Protein AF-A0A0H5Q8T6-F1 (afdb_monomer_lite)

Radius of gyration: 23.23 Å; chains: 1; bounding box: 56×31×51 Å

pLDDT: mean 94.91, std 3.6, range [72.56, 98.38]

Secondary structure (DSSP, 8-state):
---------HHHHHHHHHHHHHH---HHHHHHHHHHHHHHHHHHHHHHHHHHHHHHHHHHHHTPPP--HHHHHHHHT-

InterPro domains:
  IPR013321 Arc-type ribbon-helix-helix [G3DSA:1.10.1220.10] (2-58)
  IPR046257 Protein of unknown function DUF6290 [PF19807] (1-76)

Foldseek 3Di:
DDDDDDDDDPVVVVVLVVVCVVVVDDSVRVVVVVVVVVVVVVVVVVVVVVVVVVVVVVCVVVPDDDDDPVRVCVVVVD

Sequence (78 aa):
MPTATINFSDELYFKLGSVVKQTGMSRSAFVNKALENYLQELQEDSEDYERAEKAWNDYVASGEKTYTLDEVKKELDI

Organism: NCBI:txid198431

Structure (mmCIF, N/CA/C/O backbone):
data_AF-A0A0H5Q8T6-F1
#
_entry.id   AF-A0A0H5Q8T6-F1
#
loop_
_atom_site.group_PDB
_atom_site.id
_atom_site.type_symbol
_atom_site.label_atom_id
_atom_site.label_alt_id
_atom_site.label_comp_id
_atom_site.label_asym_id
_atom_site.label_entity_id
_atom_site.label_seq_id
_atom_site.pdbx_PDB_ins_code
_atom_site.Cartn_x
_atom_site.Cartn_y
_atom_site.Cartn_z
_atom_site.occupancy
_atom_site.B_iso_or_equiv
_atom_site.auth_seq_id
_atom_site.auth_comp_id
_atom_site.auth_asym_id
_atom_site.auth_atom_id
_atom_site.pdbx_PDB_model_num
ATOM 1 N N . MET A 1 1 ? 26.703 -0.610 -6.070 1.00 72.56 1 MET A N 1
ATOM 2 C CA . MET A 1 1 ? 25.228 -0.613 -5.998 1.00 72.56 1 MET A CA 1
ATOM 3 C C 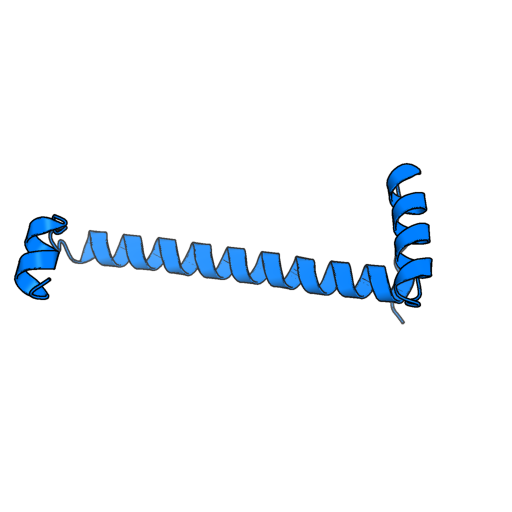. MET A 1 1 ? 24.779 -2.055 -5.875 1.00 72.56 1 MET A C 1
ATOM 5 O O . MET A 1 1 ? 25.332 -2.870 -6.611 1.00 72.56 1 MET A O 1
ATOM 9 N N . PRO A 1 2 ? 23.867 -2.391 -4.949 1.00 88.31 2 PRO A N 1
ATOM 10 C CA . PRO A 1 2 ? 23.252 -3.712 -4.944 1.00 88.31 2 PRO A CA 1
ATOM 11 C C . PRO A 1 2 ? 22.582 -3.955 -6.301 1.00 88.31 2 PRO A C 1
ATOM 13 O O . PRO A 1 2 ? 22.058 -3.027 -6.917 1.00 88.31 2 PRO A O 1
ATOM 16 N N . THR A 1 3 ? 22.666 -5.186 -6.794 1.00 91.75 3 T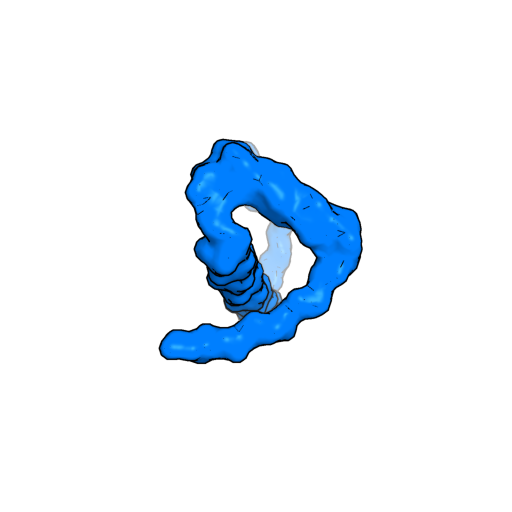HR A N 1
ATOM 17 C CA . THR A 1 3 ? 22.058 -5.587 -8.066 1.00 91.75 3 THR A CA 1
ATOM 18 C C . THR A 1 3 ? 21.114 -6.747 -7.809 1.00 91.75 3 THR A C 1
ATOM 20 O O . THR A 1 3 ? 21.409 -7.625 -7.000 1.00 91.75 3 THR A O 1
ATOM 23 N N . ALA A 1 4 ? 19.973 -6.728 -8.487 1.00 90.31 4 ALA A N 1
ATOM 24 C CA . ALA A 1 4 ? 18.989 -7.794 -8.458 1.00 90.31 4 ALA A CA 1
ATOM 25 C C . ALA A 1 4 ? 18.705 -8.232 -9.896 1.00 90.31 4 ALA A C 1
ATOM 27 O O . ALA A 1 4 ? 18.657 -7.404 -10.807 1.00 90.31 4 ALA A O 1
ATOM 28 N N . THR A 1 5 ? 18.523 -9.536 -10.091 1.00 94.19 5 THR A N 1
ATOM 29 C CA . THR A 1 5 ? 18.029 -10.096 -11.353 1.00 94.19 5 THR A CA 1
ATOM 30 C C . THR A 1 5 ? 16.557 -10.425 -11.172 1.00 94.19 5 THR A C 1
ATOM 32 O O . THR A 1 5 ? 16.192 -11.084 -10.202 1.00 94.19 5 THR A O 1
ATOM 35 N N . ILE A 1 6 ? 15.718 -9.955 -12.093 1.00 92.12 6 ILE A N 1
ATOM 36 C CA . ILE A 1 6 ? 14.271 -10.164 -12.060 1.00 92.12 6 ILE A CA 1
ATOM 37 C C . ILE A 1 6 ? 13.870 -10.869 -13.349 1.00 92.12 6 ILE A C 1
ATOM 39 O O . ILE A 1 6 ? 14.193 -10.403 -14.443 1.00 92.12 6 ILE A O 1
ATOM 43 N N . ASN A 1 7 ? 13.147 -11.975 -13.209 1.00 95.81 7 ASN A N 1
ATOM 44 C CA . ASN A 1 7 ? 12.518 -12.654 -14.332 1.00 95.81 7 ASN A CA 1
ATOM 45 C C . ASN A 1 7 ? 11.129 -12.052 -14.546 1.00 95.81 7 ASN A C 1
ATOM 47 O O . ASN A 1 7 ? 10.264 -12.154 -13.679 1.00 95.81 7 ASN A O 1
ATOM 51 N N . PHE A 1 8 ? 10.926 -11.418 -15.697 1.00 94.62 8 PHE A N 1
ATOM 52 C CA . PHE A 1 8 ? 9.633 -10.871 -16.096 1.00 94.62 8 PHE A CA 1
ATOM 53 C C . PHE A 1 8 ? 8.898 -11.869 -16.988 1.00 94.62 8 PHE A C 1
ATOM 55 O O . PHE A 1 8 ? 9.530 -12.583 -17.767 1.00 94.62 8 PHE A O 1
ATOM 62 N N . SER A 1 9 ? 7.565 -11.877 -16.928 1.00 97.31 9 SER A N 1
ATOM 63 C CA . SER A 1 9 ? 6.789 -12.426 -18.040 1.00 97.31 9 SER A CA 1
ATOM 64 C C . SER A 1 9 ? 6.998 -11.558 -19.283 1.00 97.31 9 SER A C 1
ATOM 66 O O . SER A 1 9 ? 7.215 -10.346 -19.167 1.00 97.31 9 SER A O 1
ATOM 68 N N . ASP A 1 10 ? 6.892 -12.158 -20.470 1.00 96.56 10 ASP A N 1
ATOM 69 C CA . ASP A 1 10 ? 7.028 -11.428 -21.736 1.00 96.56 10 ASP A CA 1
ATOM 70 C C . ASP A 1 10 ? 6.075 -10.228 -21.787 1.00 96.56 10 ASP A C 1
ATOM 72 O O . ASP A 1 10 ? 6.475 -9.109 -22.106 1.00 96.56 10 ASP A O 1
ATOM 76 N N . GLU A 1 11 ? 4.821 -10.432 -21.377 1.00 97.56 11 GLU A N 1
ATOM 77 C CA . GLU A 1 11 ? 3.806 -9.382 -21.320 1.00 97.56 11 GLU A CA 1
ATOM 78 C C . GLU A 1 11 ? 4.230 -8.206 -20.427 1.00 97.56 11 GLU A C 1
ATOM 80 O O . GLU A 1 11 ? 4.137 -7.044 -20.838 1.00 97.56 11 GLU A O 1
ATOM 85 N N . LEU A 1 12 ? 4.723 -8.487 -19.217 1.00 95.56 12 LEU A N 1
ATOM 86 C CA . LEU A 1 12 ? 5.156 -7.452 -18.282 1.00 95.56 12 LEU A CA 1
ATOM 87 C C . LEU A 1 12 ? 6.394 -6.719 -18.807 1.00 95.56 12 LEU A C 1
ATOM 89 O O . LEU A 1 12 ? 6.482 -5.495 -18.697 1.00 95.56 12 LEU A O 1
ATOM 93 N N . TYR A 1 13 ? 7.319 -7.440 -19.439 1.00 95.44 13 TYR A N 1
ATOM 94 C CA . TYR A 1 13 ? 8.501 -6.845 -20.050 1.00 95.44 13 TYR A CA 1
ATOM 95 C C . TYR A 1 13 ? 8.141 -5.894 -21.204 1.00 95.44 13 TYR A C 1
ATOM 97 O O . TYR A 1 13 ? 8.689 -4.787 -21.294 1.00 95.44 13 TYR A O 1
ATOM 105 N N . PHE A 1 14 ? 7.180 -6.272 -22.055 1.00 95.50 14 PHE A N 1
ATOM 106 C CA . PHE A 1 14 ? 6.676 -5.401 -23.120 1.00 95.50 14 PHE A CA 1
ATOM 107 C C . PHE A 1 14 ? 5.959 -4.170 -22.564 1.00 95.50 14 PHE A C 1
ATOM 109 O O . PHE A 1 14 ? 6.243 -3.051 -23.004 1.00 95.50 14 PHE A O 1
ATOM 116 N N . LYS A 1 15 ? 5.088 -4.346 -21.561 1.00 95.50 15 LYS A N 1
ATOM 117 C CA . LYS A 1 15 ? 4.412 -3.235 -20.870 1.00 95.50 15 LYS A CA 1
ATOM 118 C C . LYS A 1 15 ? 5.420 -2.257 -20.264 1.00 95.50 15 LYS A C 1
ATOM 120 O O . LYS A 1 15 ? 5.317 -1.056 -20.510 1.00 95.50 15 LYS A O 1
ATOM 125 N N . LEU A 1 16 ? 6.444 -2.761 -19.572 1.00 94.62 16 LEU A N 1
ATOM 126 C CA . LEU A 1 16 ? 7.532 -1.950 -19.022 1.00 94.62 16 LEU A CA 1
ATOM 127 C C . LEU A 1 16 ? 8.251 -1.151 -20.120 1.00 94.62 16 LEU A C 1
ATOM 129 O O . LEU A 1 16 ? 8.537 0.032 -19.946 1.00 94.62 16 LEU A O 1
ATOM 133 N N . GLY A 1 17 ? 8.511 -1.771 -21.275 1.00 94.19 17 GLY A N 1
ATOM 134 C CA . GLY A 1 17 ? 9.092 -1.088 -22.431 1.00 94.19 17 GLY A CA 1
ATOM 135 C C . GLY A 1 17 ? 8.239 0.079 -22.943 1.00 94.19 17 GLY A C 1
ATOM 136 O O . GLY A 1 17 ? 8.784 1.137 -23.262 1.00 94.19 17 GLY A O 1
ATOM 137 N N . SER A 1 18 ? 6.918 -0.087 -22.999 1.00 94.38 18 SER A N 1
ATOM 138 C CA . SER A 1 18 ? 5.983 0.968 -23.418 1.00 94.38 18 SER A CA 1
ATOM 139 C C . SER A 1 18 ? 5.947 2.134 -22.430 1.00 94.38 18 SER A C 1
ATOM 141 O O . SER A 1 18 ? 6.029 3.289 -22.846 1.00 94.38 18 SER A O 1
ATOM 143 N N . VAL A 1 19 ? 5.904 1.845 -21.127 1.00 92.06 19 VAL A N 1
ATOM 144 C CA . VAL A 1 19 ? 5.884 2.868 -20.068 1.00 92.06 19 VAL A CA 1
ATOM 145 C C . VAL A 1 19 ? 7.178 3.681 -20.051 1.00 92.06 19 VAL A C 1
ATOM 147 O O . VAL A 1 19 ? 7.150 4.905 -19.941 1.00 92.06 19 VAL A O 1
ATOM 150 N N . VAL A 1 20 ? 8.324 3.026 -20.239 1.00 94.06 20 VAL A N 1
ATOM 151 C CA . VAL A 1 20 ? 9.628 3.697 -20.344 1.00 94.06 20 VAL A CA 1
ATOM 152 C C . VAL A 1 20 ? 9.675 4.669 -21.526 1.00 94.06 20 VAL A C 1
ATOM 154 O O . VAL A 1 20 ? 10.176 5.781 -21.384 1.00 94.06 20 VAL A O 1
ATOM 157 N N . LYS A 1 21 ? 9.094 4.304 -22.678 1.00 93.31 21 LYS A N 1
ATOM 158 C CA . LYS A 1 21 ? 9.003 5.209 -23.839 1.00 93.31 21 LYS A CA 1
ATOM 159 C C . LYS A 1 21 ? 8.120 6.429 -23.572 1.00 93.31 21 LYS A C 1
ATOM 161 O O . LYS A 1 21 ? 8.420 7.502 -24.078 1.00 93.31 21 LYS A O 1
ATOM 166 N N . GLN A 1 22 ? 7.039 6.261 -22.813 1.00 94.56 22 GLN A N 1
ATOM 167 C CA . GLN A 1 22 ? 6.089 7.337 -22.516 1.00 94.56 22 GLN A CA 1
ATOM 168 C C . GLN A 1 22 ? 6.608 8.302 -21.447 1.00 94.56 22 GLN A C 1
ATOM 170 O O . GLN A 1 22 ? 6.416 9.507 -21.556 1.00 94.56 22 GLN A O 1
ATOM 175 N N . THR A 1 23 ? 7.262 7.773 -20.413 1.00 92.94 23 THR A N 1
ATOM 176 C CA . THR A 1 23 ? 7.703 8.554 -19.246 1.00 92.94 23 THR A CA 1
ATOM 177 C C . THR A 1 23 ? 9.124 9.101 -19.384 1.00 92.94 23 THR A C 1
ATOM 179 O O . THR A 1 23 ? 9.511 9.987 -18.629 1.00 92.94 23 THR A O 1
ATOM 182 N N . GLY A 1 24 ? 9.928 8.555 -20.304 1.00 94.12 24 GLY A N 1
ATOM 183 C CA . GLY A 1 24 ? 11.353 8.870 -20.437 1.00 94.12 24 GLY A CA 1
ATOM 184 C C . GLY A 1 24 ? 12.234 8.292 -19.320 1.00 94.12 24 GLY A C 1
ATOM 185 O O . GLY A 1 24 ? 13.450 8.477 -19.344 1.00 94.12 24 GLY A O 1
ATOM 186 N N . MET A 1 25 ? 11.655 7.578 -18.348 1.00 93.88 25 MET A N 1
ATOM 187 C CA . MET A 1 25 ? 12.401 6.929 -17.268 1.00 93.88 25 MET A CA 1
ATOM 188 C C . MET A 1 25 ? 13.143 5.695 -17.782 1.00 93.88 25 MET A C 1
ATOM 190 O O . MET A 1 25 ? 12.645 4.981 -18.645 1.00 93.88 25 MET A O 1
ATOM 194 N N . SER A 1 26 ? 14.308 5.369 -17.214 1.00 94.44 26 SER A N 1
ATOM 195 C CA . SER A 1 26 ? 14.934 4.069 -17.479 1.00 94.44 26 SER A CA 1
ATOM 196 C C . SER A 1 26 ? 14.113 2.930 -16.855 1.00 94.44 26 SER A C 1
ATOM 198 O O . SER A 1 26 ? 13.397 3.125 -15.872 1.00 94.44 26 SER A O 1
ATOM 200 N N . ARG A 1 27 ? 14.257 1.704 -17.383 1.00 92.81 27 ARG A N 1
ATOM 201 C CA . ARG A 1 27 ? 13.608 0.510 -16.805 1.00 92.81 27 ARG A CA 1
ATOM 202 C C . ARG A 1 27 ? 13.957 0.325 -15.328 1.00 92.81 27 ARG A C 1
ATOM 204 O O . ARG A 1 27 ? 13.074 0.033 -14.535 1.00 92.81 27 ARG A O 1
ATOM 211 N N . SER A 1 28 ? 15.226 0.514 -14.964 1.00 93.62 28 SER A N 1
ATOM 212 C CA . SER A 1 28 ? 15.680 0.380 -13.577 1.00 93.62 28 SER A CA 1
ATOM 213 C C . SER A 1 28 ? 15.089 1.457 -12.672 1.00 93.62 28 SER A C 1
ATOM 215 O O . SER A 1 28 ? 14.637 1.134 -11.581 1.00 93.62 28 SER A O 1
ATOM 217 N N . ALA A 1 29 ? 15.029 2.711 -13.130 1.00 93.94 29 ALA A N 1
ATOM 218 C CA . ALA A 1 29 ? 14.417 3.794 -12.364 1.00 93.94 29 ALA A CA 1
ATOM 219 C C . ALA A 1 29 ? 12.921 3.544 -12.134 1.00 93.94 29 ALA A C 1
ATOM 221 O O . ALA A 1 29 ? 12.428 3.758 -11.031 1.00 93.94 29 ALA A O 1
ATOM 222 N N . PHE A 1 30 ? 12.211 3.051 -13.153 1.00 94.94 30 PHE A N 1
ATOM 223 C CA . PHE A 1 30 ? 10.801 2.699 -13.021 1.00 94.94 30 PHE A CA 1
ATOM 224 C C . PHE A 1 30 ? 10.587 1.536 -12.045 1.00 94.94 30 PHE A C 1
ATOM 226 O O . PHE A 1 30 ? 9.749 1.640 -11.159 1.00 94.94 30 PHE A O 1
ATOM 233 N N . VAL A 1 31 ? 11.358 0.449 -12.176 1.00 94.69 31 VAL A N 1
ATOM 234 C CA . VAL A 1 31 ? 11.240 -0.722 -11.289 1.00 94.69 31 VAL A CA 1
ATOM 235 C C . VAL A 1 31 ? 11.566 -0.360 -9.840 1.00 94.69 31 VAL A C 1
ATOM 237 O O . VAL A 1 31 ? 10.831 -0.771 -8.950 1.00 94.69 31 VAL A O 1
ATOM 240 N N . ASN A 1 32 ? 12.607 0.443 -9.599 1.00 94.81 32 ASN A N 1
ATOM 241 C CA . ASN A 1 32 ? 12.931 0.910 -8.250 1.00 94.81 32 ASN A CA 1
ATOM 242 C C . ASN A 1 32 ? 11.791 1.739 -7.660 1.00 94.81 32 ASN A C 1
ATOM 244 O O . ASN A 1 32 ? 11.352 1.449 -6.557 1.00 94.81 32 ASN A O 1
ATOM 248 N N . LYS A 1 33 ? 11.254 2.704 -8.417 1.00 95.12 33 LYS A N 1
ATOM 249 C CA . LYS A 1 33 ? 10.142 3.536 -7.947 1.00 95.12 33 LYS A CA 1
ATOM 250 C C . LYS A 1 33 ? 8.870 2.725 -7.686 1.00 95.12 33 LYS A C 1
ATOM 252 O O . LYS A 1 33 ? 8.170 2.970 -6.714 1.00 95.12 33 LYS A O 1
ATOM 257 N N . ALA A 1 34 ? 8.569 1.753 -8.547 1.00 94.94 34 ALA A N 1
ATOM 258 C CA . ALA A 1 34 ? 7.432 0.862 -8.349 1.00 94.94 34 ALA A CA 1
ATOM 259 C C . ALA A 1 34 ? 7.598 0.009 -7.081 1.00 94.94 34 ALA A C 1
ATOM 261 O O . ALA A 1 34 ? 6.639 -0.167 -6.339 1.00 94.94 34 ALA A O 1
ATOM 262 N N . LEU A 1 35 ? 8.813 -0.483 -6.818 1.00 96.06 35 LEU A N 1
ATOM 263 C CA . LEU A 1 35 ? 9.114 -1.245 -5.610 1.00 96.06 35 LEU A CA 1
ATOM 264 C C . LEU A 1 35 ? 9.061 -0.371 -4.350 1.00 96.06 35 LEU A C 1
ATOM 266 O O . LEU A 1 35 ? 8.491 -0.802 -3.358 1.00 96.06 35 LEU A O 1
ATOM 270 N N . GLU A 1 36 ? 9.614 0.843 -4.391 1.00 97.44 36 GLU A N 1
ATOM 271 C CA . GLU A 1 36 ? 9.530 1.820 -3.295 1.00 97.44 36 GLU A CA 1
ATOM 272 C C . GLU A 1 36 ? 8.072 2.106 -2.924 1.00 97.44 36 GLU A C 1
ATOM 274 O O . GLU A 1 36 ? 7.704 1.973 -1.760 1.00 97.44 36 GLU A O 1
ATOM 279 N N . ASN A 1 37 ? 7.234 2.410 -3.919 1.00 97.94 37 ASN A N 1
ATOM 280 C CA . ASN A 1 37 ? 5.812 2.656 -3.699 1.00 97.94 37 ASN A CA 1
ATOM 281 C C . ASN A 1 37 ? 5.106 1.431 -3.104 1.00 97.94 37 ASN A C 1
ATOM 283 O O . ASN A 1 37 ? 4.368 1.567 -2.138 1.00 97.94 37 ASN A O 1
ATOM 287 N N . TYR A 1 38 ? 5.358 0.235 -3.644 1.00 98.12 38 TYR A N 1
ATOM 288 C CA . TYR A 1 38 ? 4.715 -0.982 -3.147 1.00 98.12 38 TYR A CA 1
ATOM 289 C C . TYR A 1 38 ? 5.123 -1.311 -1.705 1.00 98.12 38 TYR A C 1
ATOM 291 O O . TYR A 1 38 ? 4.299 -1.736 -0.904 1.00 98.12 38 TYR A O 1
ATOM 299 N N . LEU A 1 39 ? 6.392 -1.095 -1.348 1.00 98.06 39 LEU A N 1
ATOM 300 C CA . LEU A 1 39 ? 6.853 -1.276 0.029 1.00 98.06 39 LEU A CA 1
ATOM 301 C C . LEU A 1 39 ? 6.208 -0.268 0.985 1.00 98.06 39 LEU A C 1
ATOM 303 O O . LEU A 1 39 ? 5.896 -0.636 2.114 1.00 98.06 39 LEU A O 1
ATOM 307 N N . GLN A 1 40 ? 5.993 0.972 0.538 1.00 98.31 40 GLN A N 1
ATOM 308 C CA . GLN A 1 40 ? 5.278 1.974 1.323 1.00 98.31 40 GLN A CA 1
ATOM 309 C C . GLN A 1 40 ? 3.807 1.583 1.526 1.00 98.31 40 GLN A C 1
ATOM 311 O O . GLN A 1 40 ? 3.338 1.623 2.657 1.00 98.31 40 GLN A O 1
ATOM 316 N N . GLU A 1 41 ? 3.110 1.140 0.475 1.00 98.38 41 GLU A N 1
ATOM 317 C CA . GLU A 1 41 ? 1.723 0.656 0.570 1.00 98.38 41 GLU A CA 1
ATOM 318 C C . GLU A 1 41 ? 1.603 -0.504 1.570 1.00 98.38 41 GLU A C 1
ATOM 320 O O . GLU A 1 41 ? 0.751 -0.477 2.449 1.00 98.38 41 GLU A O 1
ATOM 325 N N . LEU A 1 42 ? 2.512 -1.486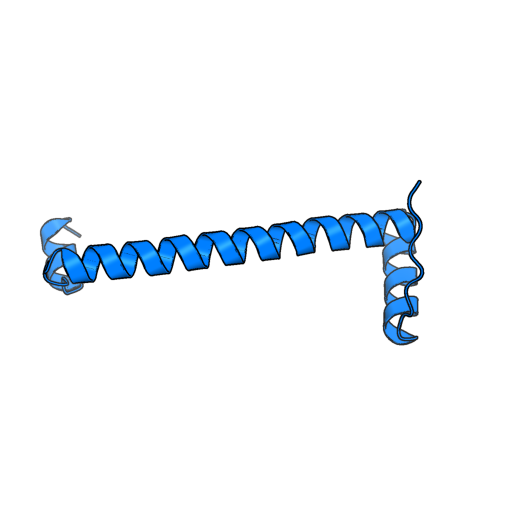 1.511 1.00 98.31 42 LEU A N 1
ATOM 326 C CA . LEU A 1 42 ? 2.518 -2.601 2.466 1.00 98.31 42 LEU A CA 1
ATOM 327 C C . LEU A 1 42 ? 2.759 -2.152 3.913 1.00 98.31 42 LEU A C 1
ATOM 329 O O . LEU A 1 42 ? 2.236 -2.767 4.844 1.00 98.31 42 LEU A O 1
ATOM 333 N N . GLN A 1 43 ? 3.576 -1.117 4.117 1.00 98.12 43 GLN A N 1
ATOM 334 C CA . GLN A 1 43 ? 3.786 -0.549 5.443 1.00 98.12 43 GLN A CA 1
ATOM 335 C C . GLN A 1 43 ? 2.518 0.157 5.939 1.00 98.12 43 GLN A C 1
ATOM 337 O O . GLN A 1 43 ? 2.103 -0.082 7.072 1.00 98.12 43 GLN A O 1
ATOM 342 N N . GLU A 1 44 ? 1.891 0.979 5.095 1.00 98.19 44 GLU A N 1
ATOM 343 C CA . GLU A 1 44 ? 0.640 1.677 5.411 1.00 98.19 44 GLU A CA 1
ATOM 344 C C . GLU A 1 44 ? -0.484 0.681 5.745 1.00 98.19 44 GLU A C 1
ATOM 346 O O . GLU A 1 44 ? -1.136 0.832 6.778 1.00 98.19 44 GLU A O 1
ATOM 351 N N . ASP A 1 45 ? -0.631 -0.394 4.965 1.00 98.38 45 ASP A N 1
ATOM 352 C CA . ASP A 1 45 ? -1.602 -1.468 5.216 1.00 98.38 45 ASP A CA 1
ATOM 353 C C . ASP A 1 45 ? -1.383 -2.143 6.582 1.00 98.38 45 ASP A C 1
ATOM 355 O O . ASP A 1 45 ? -2.338 -2.436 7.309 1.00 98.38 45 ASP A O 1
ATOM 359 N N . SER A 1 46 ? -0.122 -2.390 6.953 1.00 98.00 46 SER A N 1
ATOM 360 C CA . SER A 1 46 ? 0.222 -2.972 8.255 1.00 98.00 46 SER A CA 1
ATOM 361 C C . SER A 1 46 ? -0.132 -2.025 9.401 1.00 98.00 46 SER A C 1
ATOM 363 O O . SER A 1 46 ? -0.717 -2.450 10.397 1.00 98.00 46 SER A O 1
ATOM 365 N N . GLU A 1 47 ? 0.195 -0.738 9.266 1.00 98.25 47 GLU A N 1
ATOM 366 C CA . GLU A 1 47 ? -0.122 0.281 10.270 1.00 98.25 47 GLU A CA 1
ATOM 367 C C . GLU A 1 47 ? -1.639 0.477 10.420 1.00 98.25 47 GLU A C 1
ATOM 369 O O . GLU A 1 47 ? -2.142 0.632 11.535 1.00 98.25 47 GLU A O 1
ATOM 374 N N . ASP A 1 48 ? -2.388 0.445 9.318 1.00 98.38 48 ASP A N 1
ATOM 375 C CA . ASP A 1 48 ? -3.848 0.534 9.323 1.00 98.38 48 ASP A CA 1
ATOM 376 C C . ASP A 1 48 ? -4.494 -0.674 9.993 1.00 98.38 48 ASP A C 1
ATOM 378 O O . ASP A 1 48 ? -5.403 -0.500 10.811 1.00 98.38 48 ASP A O 1
ATOM 382 N N . TYR A 1 49 ? -3.994 -1.881 9.716 1.00 98.19 49 TYR A N 1
ATOM 383 C CA . TYR A 1 49 ? -4.435 -3.089 10.408 1.00 98.19 49 TYR A CA 1
ATOM 384 C C . TYR A 1 49 ? -4.227 -2.967 11.923 1.00 98.19 49 TYR A C 1
ATOM 386 O O . TYR A 1 49 ? -5.173 -3.147 12.692 1.00 98.19 49 TYR A O 1
ATOM 394 N N . GLU A 1 50 ? -3.018 -2.604 12.361 1.00 98.31 50 GLU A N 1
ATOM 395 C CA . GLU A 1 50 ? -2.691 -2.459 13.785 1.00 98.31 50 GLU A CA 1
ATOM 396 C C . GLU A 1 50 ? -3.551 -1.384 14.463 1.00 98.31 50 GLU A C 1
ATOM 398 O O . GLU A 1 50 ? -4.059 -1.583 15.573 1.00 98.31 50 GLU A O 1
ATOM 403 N N . ARG A 1 51 ? -3.769 -0.246 13.790 1.00 98.25 51 ARG A N 1
ATOM 404 C CA . ARG A 1 51 ? -4.640 0.826 14.290 1.00 98.25 51 ARG A CA 1
ATOM 405 C C . ARG A 1 51 ? -6.087 0.365 14.428 1.00 98.25 51 ARG A C 1
ATOM 407 O O . ARG A 1 51 ? -6.707 0.649 15.455 1.00 98.25 51 ARG A O 1
ATOM 414 N N . ALA A 1 52 ? -6.622 -0.333 13.429 1.00 98.12 52 ALA A N 1
ATOM 415 C CA . ALA A 1 52 ? -7.992 -0.832 13.442 1.00 98.12 52 ALA A CA 1
ATOM 416 C C . ALA A 1 52 ? -8.198 -1.899 14.527 1.00 98.12 52 ALA A C 1
ATOM 418 O O . ALA A 1 52 ? -9.164 -1.821 15.287 1.00 98.12 52 ALA A O 1
ATOM 419 N N . GLU A 1 53 ? -7.271 -2.852 14.648 1.00 98.38 53 GLU A N 1
ATOM 420 C CA . GLU A 1 53 ? -7.307 -3.890 15.680 1.00 98.38 53 GLU A CA 1
ATOM 421 C C . GLU A 1 53 ? -7.256 -3.274 17.083 1.00 98.38 53 GLU A C 1
ATOM 423 O O . GLU A 1 53 ? -8.067 -3.617 17.948 1.00 98.38 53 GLU A O 1
ATOM 428 N N . LYS A 1 54 ? -6.360 -2.305 17.307 1.00 98.06 54 LYS A N 1
ATOM 429 C CA . LYS A 1 54 ? -6.276 -1.592 18.583 1.00 98.06 54 LYS A CA 1
ATOM 430 C C . LYS A 1 54 ? -7.562 -0.824 18.892 1.00 98.06 54 LYS A C 1
ATOM 432 O O . LYS A 1 54 ? -8.087 -0.962 19.993 1.00 98.06 54 LYS A O 1
ATOM 437 N N . ALA A 1 55 ? -8.074 -0.039 17.943 1.00 97.12 55 ALA A N 1
ATOM 438 C CA . ALA A 1 55 ? -9.300 0.737 18.133 1.00 97.12 55 ALA A CA 1
ATOM 439 C C . ALA A 1 55 ? -10.497 -0.166 18.464 1.00 97.12 55 ALA A C 1
ATOM 441 O O . ALA A 1 55 ? -11.295 0.156 19.344 1.00 97.12 55 ALA A O 1
ATOM 442 N N . TRP A 1 56 ? -10.590 -1.324 17.805 1.00 96.25 56 TRP A N 1
ATOM 443 C CA . TRP A 1 56 ? -11.613 -2.317 18.100 1.00 96.25 56 TRP A CA 1
ATOM 444 C C . TRP A 1 56 ? -11.472 -2.892 19.511 1.00 96.25 56 TRP A C 1
ATOM 446 O O . TRP A 1 56 ? -12.442 -2.920 20.266 1.00 96.25 56 TRP A O 1
ATOM 456 N N . ASN A 1 57 ? -10.267 -3.316 19.893 1.00 97.50 57 ASN A N 1
ATOM 457 C CA . ASN A 1 57 ? -10.022 -3.884 21.216 1.00 97.50 57 ASN A CA 1
ATOM 458 C C . ASN A 1 57 ? -10.269 -2.866 22.338 1.00 97.50 57 ASN A C 1
ATOM 460 O O . ASN A 1 57 ? -10.869 -3.220 23.352 1.00 97.50 57 ASN A O 1
ATOM 464 N N . ASP A 1 58 ? -9.869 -1.607 22.145 1.00 97.56 58 ASP A N 1
ATOM 465 C CA . ASP A 1 58 ? -10.129 -0.520 23.092 1.00 97.56 58 ASP A CA 1
ATOM 466 C C . ASP A 1 58 ? -11.638 -0.271 23.254 1.00 97.56 58 ASP A C 1
ATOM 468 O O . ASP A 1 58 ? -12.119 -0.138 2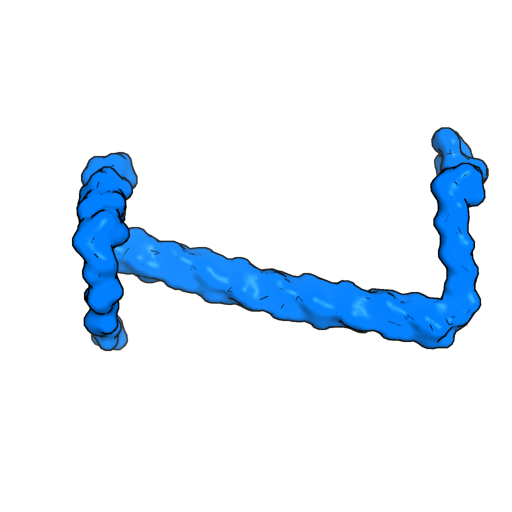4.379 1.00 97.56 58 ASP A O 1
ATOM 472 N N . TYR A 1 59 ? -12.400 -0.269 22.153 1.00 95.81 59 TYR A N 1
ATOM 473 C CA . TYR A 1 59 ? -13.860 -0.136 22.180 1.00 95.81 59 TYR A CA 1
ATOM 474 C C . TYR A 1 59 ? -14.542 -1.314 22.897 1.00 95.81 59 TYR A C 1
ATOM 476 O O . TYR A 1 59 ? -15.409 -1.125 23.750 1.00 95.81 59 TYR A O 1
ATOM 484 N N . VAL A 1 60 ? -14.127 -2.550 22.605 1.00 95.38 60 VAL A N 1
ATOM 485 C CA . VAL A 1 60 ? -14.656 -3.741 23.289 1.00 95.38 60 VAL A CA 1
ATOM 486 C C . VAL A 1 60 ? -14.343 -3.694 24.788 1.00 95.38 60 VAL A C 1
ATOM 488 O O . VAL A 1 60 ? -15.198 -4.040 25.604 1.00 95.38 60 VAL A O 1
ATOM 491 N N . ALA A 1 61 ? -13.141 -3.247 25.162 1.00 96.50 61 ALA A N 1
ATOM 492 C CA . ALA A 1 61 ? -12.719 -3.131 26.555 1.00 96.50 61 ALA A CA 1
ATOM 493 C C . ALA A 1 61 ? -13.409 -1.981 27.308 1.00 96.50 61 ALA A C 1
ATOM 495 O O . ALA A 1 61 ? -13.611 -2.096 28.519 1.00 96.50 61 ALA A O 1
ATOM 496 N N . SER A 1 62 ? -13.781 -0.891 26.626 1.00 96.06 62 SER A N 1
ATOM 497 C CA . SER A 1 62 ? -14.470 0.245 27.251 1.00 96.06 62 SER A CA 1
ATOM 498 C C . SER A 1 62 ? -15.901 -0.099 27.674 1.00 96.06 62 SER A C 1
ATOM 500 O O . SER A 1 62 ? -16.424 0.491 28.621 1.00 96.06 62 SER A O 1
ATOM 502 N N . GLY A 1 63 ? -16.537 -1.066 26.999 1.00 93.94 63 GLY A N 1
ATOM 503 C CA . GLY A 1 63 ? -17.937 -1.426 27.230 1.00 93.94 63 GLY A CA 1
ATOM 504 C C . GLY A 1 63 ? -18.921 -0.325 26.815 1.00 93.94 63 GLY A C 1
ATOM 505 O O . GLY A 1 63 ? -20.088 -0.355 27.218 1.00 93.94 63 GLY A O 1
ATOM 506 N N . GLU A 1 64 ? -18.460 0.657 26.037 1.00 91.75 64 GLU A N 1
ATOM 507 C CA . GLU A 1 64 ? -19.290 1.737 25.518 1.00 91.75 64 GLU A CA 1
ATOM 508 C C . GLU A 1 64 ? -20.360 1.201 24.563 1.00 91.75 64 GLU A C 1
ATOM 510 O O . GLU A 1 64 ? -20.159 0.252 23.800 1.00 91.75 64 GLU A O 1
ATOM 515 N N . LYS A 1 65 ? -21.539 1.821 24.586 1.00 87.81 65 LYS A N 1
ATOM 516 C CA . LYS A 1 65 ? -22.616 1.459 23.663 1.00 87.81 65 LYS A CA 1
ATOM 517 C C . LYS A 1 65 ? -22.325 2.026 22.279 1.00 87.81 65 LYS A C 1
ATOM 519 O O . LYS A 1 65 ? -21.825 3.140 22.157 1.00 87.81 65 LYS A O 1
ATOM 524 N N . THR A 1 66 ? -22.679 1.275 21.241 1.00 89.38 66 THR A N 1
ATOM 525 C CA . THR A 1 66 ? -22.778 1.842 19.897 1.00 89.38 66 THR A CA 1
ATOM 526 C C . THR A 1 66 ? -23.972 2.789 19.817 1.00 89.38 66 THR A C 1
ATOM 528 O O . THR A 1 66 ? -24.968 2.613 20.522 1.00 89.38 66 THR A O 1
ATOM 531 N N . TYR A 1 67 ? -23.869 3.774 18.930 1.00 90.25 67 TYR A N 1
ATOM 532 C CA . TYR A 1 67 ? -24.952 4.699 18.621 1.00 90.25 67 TYR A CA 1
ATOM 533 C C . TYR A 1 67 ? -25.570 4.345 17.271 1.00 90.25 67 TYR A C 1
ATOM 535 O O . TYR A 1 67 ? -24.881 3.984 16.314 1.00 90.25 67 TYR A O 1
ATOM 543 N N . THR A 1 68 ? -26.885 4.473 17.182 1.00 93.81 68 THR A N 1
ATOM 544 C CA . THR A 1 68 ? -27.603 4.508 15.911 1.00 93.81 68 THR A CA 1
ATOM 545 C C . THR A 1 68 ? -27.340 5.829 15.193 1.00 93.81 68 THR A C 1
ATOM 547 O O . THR A 1 68 ? -27.013 6.844 15.809 1.00 93.81 68 THR A O 1
ATOM 550 N N . LEU A 1 69 ? -27.536 5.846 13.874 1.00 93.31 69 LEU A N 1
ATOM 551 C CA . LEU A 1 69 ? -27.398 7.080 13.102 1.00 93.31 69 LEU A CA 1
ATOM 552 C C . LEU A 1 69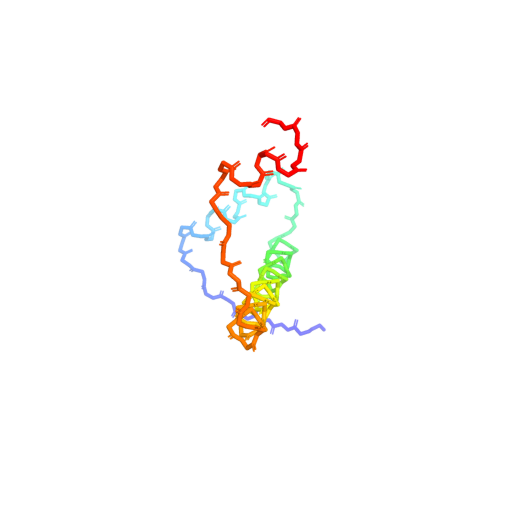 ? -28.345 8.185 13.605 1.00 93.31 69 LEU A C 1
ATOM 554 O O . LEU A 1 69 ? -27.950 9.345 13.622 1.00 93.31 69 LEU A O 1
ATOM 558 N N . ASP A 1 70 ? -29.561 7.839 14.035 1.00 95.56 70 ASP A N 1
ATOM 559 C CA . ASP A 1 70 ? -30.538 8.808 14.548 1.00 95.56 70 ASP A CA 1
ATOM 560 C C . ASP A 1 70 ? -30.104 9.419 15.889 1.00 95.56 70 ASP A C 1
ATOM 562 O O . ASP A 1 70 ? -30.305 10.612 16.114 1.00 95.56 70 ASP A O 1
ATOM 566 N N . GLU A 1 71 ? -29.470 8.632 16.767 1.00 95.38 71 GLU A N 1
ATOM 567 C CA . GLU A 1 71 ? -28.885 9.138 18.016 1.00 95.38 71 GLU A CA 1
ATOM 568 C C . GLU A 1 71 ? -27.742 10.115 17.732 1.00 95.38 71 GLU A C 1
ATOM 570 O O . GLU A 1 71 ? -27.736 11.213 18.286 1.00 95.38 71 GLU A O 1
ATOM 575 N N . VAL A 1 72 ? -26.841 9.761 16.809 1.00 94.19 72 VAL A N 1
ATOM 576 C CA . VAL A 1 72 ? -25.727 10.630 16.399 1.00 94.19 72 VAL A CA 1
ATOM 577 C C . VAL A 1 72 ? -26.241 11.929 15.781 1.00 94.19 72 VAL A C 1
ATOM 579 O O . VAL A 1 72 ? -25.783 13.009 16.138 1.00 94.19 72 VAL A O 1
ATOM 582 N N . LYS A 1 73 ? -27.221 11.850 14.876 1.00 95.94 73 LYS A N 1
ATOM 583 C CA . LYS A 1 73 ? -27.841 13.023 14.241 1.00 95.94 73 LYS A CA 1
ATOM 584 C C . LYS A 1 73 ? -28.478 13.963 15.253 1.00 95.94 73 LYS A C 1
ATOM 586 O O . LYS A 1 73 ? -28.265 15.169 15.201 1.00 95.94 73 LYS A O 1
ATOM 591 N N . LYS A 1 74 ? -29.212 13.399 16.212 1.00 95.44 74 LYS A N 1
ATOM 592 C CA . LYS A 1 74 ? -29.819 14.159 17.304 1.00 95.44 74 LYS A CA 1
ATOM 593 C C . LYS A 1 74 ? -28.769 14.846 18.181 1.00 95.44 74 LYS A C 1
ATOM 595 O O . LYS A 1 74 ? -29.015 15.956 18.637 1.00 95.44 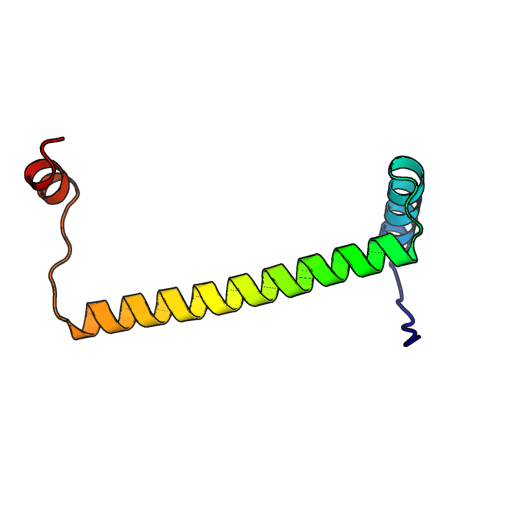74 LYS A O 1
ATOM 600 N N . GLU A 1 75 ? -27.638 14.196 18.443 1.00 94.06 75 GLU A N 1
ATOM 601 C CA . GLU A 1 75 ? -26.544 14.769 19.237 1.00 94.06 75 GLU A CA 1
ATOM 602 C C . GLU A 1 75 ? -25.783 15.868 18.481 1.00 94.06 75 GLU A C 1
ATOM 604 O O . GLU A 1 75 ? -25.396 16.871 19.078 1.00 94.06 75 GLU A O 1
ATOM 609 N N . LEU A 1 76 ? -25.610 15.702 17.167 1.00 95.56 76 LEU A N 1
ATOM 610 C CA . LEU A 1 76 ? -24.906 16.647 16.298 1.00 95.56 76 LEU A CA 1
ATOM 611 C C . LEU A 1 76 ? -25.801 17.754 15.707 1.00 95.56 76 LEU A C 1
ATOM 613 O O . LEU A 1 76 ? -25.274 18.634 15.030 1.00 95.56 76 LEU A O 1
ATOM 617 N N . ASP A 1 77 ? -27.111 17.723 15.967 1.00 93.00 77 ASP A N 1
ATOM 618 C CA . ASP A 1 77 ? -28.124 18.656 15.442 1.00 93.00 77 ASP A CA 1
ATOM 619 C C . ASP A 1 77 ? -28.158 18.730 13.897 1.00 93.00 77 ASP A C 1
ATOM 621 O O . ASP A 1 77 ? -28.168 19.812 13.304 1.00 93.00 77 ASP A O 1
ATOM 625 N N . ILE A 1 78 ? -28.146 17.560 13.238 1.00 89.31 78 ILE A N 1
ATOM 626 C CA . ILE A 1 78 ? -28.164 17.406 11.764 1.00 89.31 78 ILE A CA 1
ATOM 627 C C . ILE A 1 78 ? -29.242 16.450 11.242 1.00 89.31 78 ILE A C 1
ATOM 629 O O . ILE A 1 78 ? -29.615 15.488 11.951 1.00 89.31 78 ILE A O 1
#